Protein AF-A0A7Z9WIK9-F1 (afdb_monomer_lite)

Structure (mmCIF, N/CA/C/O backbone):
data_AF-A0A7Z9WIK9-F1
#
_entry.id   AF-A0A7Z9WIK9-F1
#
loop_
_atom_site.group_PDB
_atom_site.id
_atom_site.type_symbol
_atom_site.label_atom_id
_atom_site.label_alt_id
_atom_site.label_comp_id
_atom_site.label_asym_id
_atom_site.label_entity_id
_atom_site.label_seq_id
_atom_site.pdbx_PDB_ins_code
_atom_site.Cartn_x
_atom_site.Cartn_y
_atom_site.Cartn_z
_atom_site.occupancy
_atom_site.B_iso_or_equiv
_atom_site.auth_seq_id
_atom_site.auth_comp_id
_atom_site.auth_asym_id
_atom_site.auth_atom_id
_atom_site.pdbx_PDB_model_num
ATOM 1 N N . MET A 1 1 ? 28.905 17.739 42.930 1.00 47.41 1 MET A N 1
ATOM 2 C CA . M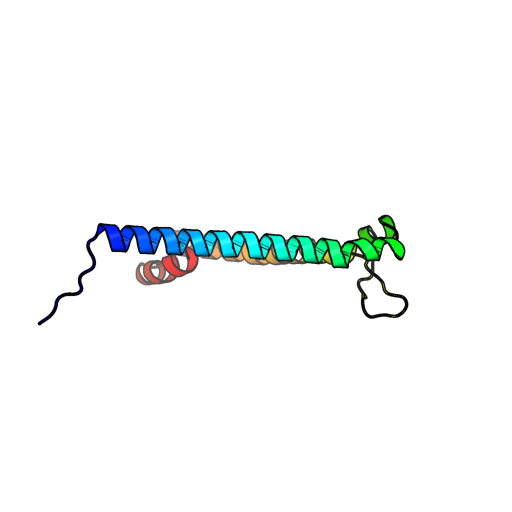ET A 1 1 ? 27.789 17.059 42.234 1.00 47.41 1 MET A CA 1
ATOM 3 C C . MET A 1 1 ? 27.452 17.880 40.987 1.00 47.41 1 MET A C 1
ATOM 5 O O . MET A 1 1 ? 26.761 18.886 41.096 1.00 47.41 1 MET A O 1
ATOM 9 N N . ALA A 1 2 ? 28.070 17.573 39.842 1.00 48.81 2 ALA A N 1
ATOM 10 C CA . ALA A 1 2 ? 27.960 18.391 38.630 1.00 48.81 2 ALA A CA 1
ATOM 11 C C . ALA A 1 2 ? 26.594 18.167 37.954 1.00 48.81 2 ALA A C 1
ATOM 13 O O . ALA A 1 2 ? 26.282 17.053 37.542 1.00 48.81 2 ALA A O 1
ATOM 14 N N . LYS A 1 3 ? 25.766 19.217 37.879 1.00 61.09 3 LYS A N 1
ATOM 15 C CA . LYS A 1 3 ? 24.516 19.229 37.101 1.00 61.09 3 LYS A CA 1
ATOM 16 C C . LYS A 1 3 ? 24.864 19.354 35.609 1.00 61.09 3 LYS A C 1
ATOM 18 O O . LYS A 1 3 ? 25.762 20.131 35.286 1.00 61.09 3 LYS A O 1
ATOM 23 N N . PRO A 1 4 ? 24.185 18.642 34.696 1.00 59.38 4 PRO A N 1
ATOM 24 C CA . PRO A 1 4 ? 24.507 18.719 33.276 1.00 59.38 4 PRO A CA 1
ATOM 25 C C . PRO A 1 4 ? 24.184 20.116 32.718 1.00 59.38 4 PRO A C 1
ATOM 27 O O . PRO A 1 4 ? 23.122 20.680 32.976 1.00 59.38 4 PRO A O 1
ATOM 30 N N . LEU A 1 5 ? 25.131 20.663 31.953 1.00 63.22 5 LEU A N 1
ATOM 31 C CA . LEU A 1 5 ? 25.230 22.053 31.481 1.00 63.22 5 LEU A CA 1
ATOM 32 C C . LEU A 1 5 ? 24.330 22.389 30.268 1.00 63.22 5 LEU A C 1
ATOM 34 O O . LEU A 1 5 ? 24.657 23.275 29.483 1.00 63.22 5 LEU A O 1
ATOM 38 N N . MET A 1 6 ? 23.202 21.700 30.072 1.00 63.09 6 MET A N 1
ATOM 39 C CA . MET A 1 6 ? 22.311 21.970 28.932 1.00 63.09 6 MET A CA 1
ATOM 40 C C . MET A 1 6 ? 21.202 22.955 29.306 1.00 63.09 6 MET A C 1
ATOM 42 O O . MET A 1 6 ? 20.249 22.624 30.010 1.00 63.09 6 MET A O 1
ATOM 46 N N . THR A 1 7 ? 21.306 24.180 28.793 1.00 78.75 7 THR A N 1
ATOM 47 C CA . THR A 1 7 ? 20.245 25.193 28.862 1.00 78.75 7 THR A CA 1
ATOM 48 C C . THR A 1 7 ? 19.024 24.722 28.056 1.00 78.75 7 THR A C 1
ATOM 50 O O . THR A 1 7 ? 19.188 24.066 27.026 1.00 78.75 7 THR A O 1
ATOM 53 N N . ARG A 1 8 ? 17.792 25.065 28.477 1.00 77.06 8 ARG A N 1
ATOM 54 C CA . ARG A 1 8 ? 16.536 24.666 27.786 1.00 77.06 8 ARG A CA 1
ATOM 55 C C . ARG A 1 8 ? 16.587 24.895 26.266 1.00 77.06 8 ARG A C 1
ATOM 57 O O . ARG A 1 8 ? 16.212 24.012 25.504 1.00 77.06 8 ARG A O 1
ATOM 64 N N . ARG A 1 9 ? 17.189 26.012 25.848 1.00 81.06 9 ARG A N 1
ATOM 65 C CA . ARG A 1 9 ? 17.407 26.391 24.446 1.00 81.06 9 ARG A CA 1
ATOM 66 C C . ARG A 1 9 ? 18.251 25.383 23.652 1.00 81.06 9 ARG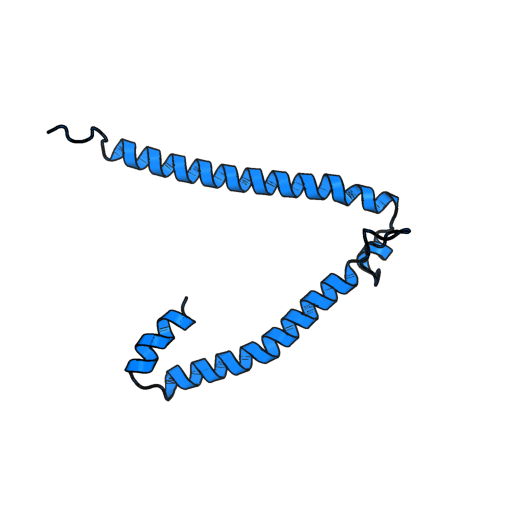 A C 1
ATOM 68 O O . ARG A 1 9 ? 17.916 25.076 22.517 1.00 81.06 9 ARG A O 1
ATOM 75 N N . THR A 1 10 ? 19.314 24.828 24.237 1.00 81.25 10 THR A N 1
ATOM 76 C CA . THR A 1 10 ? 20.165 23.819 23.575 1.00 81.25 10 THR A CA 1
ATOM 77 C C . THR A 1 10 ? 19.421 22.498 23.397 1.00 81.25 10 THR A C 1
ATOM 79 O O . THR A 1 10 ? 19.573 21.839 22.374 1.00 81.25 10 THR A O 1
ATOM 82 N N . ARG A 1 11 ? 18.570 22.125 24.364 1.00 82.88 11 ARG A N 1
ATOM 83 C CA . ARG A 1 11 ? 17.718 20.931 24.262 1.00 82.88 11 ARG A CA 1
ATOM 84 C C . ARG A 1 11 ? 16.647 21.091 23.180 1.00 82.88 11 ARG A C 1
ATOM 86 O O . ARG A 1 11 ? 16.414 20.153 22.429 1.00 82.88 11 ARG A O 1
ATOM 93 N N . GLU A 1 12 ? 16.027 22.264 23.084 1.00 86.75 12 GLU A N 1
ATOM 94 C CA . GLU A 1 12 ? 15.048 22.582 22.034 1.00 86.75 12 GLU A CA 1
ATOM 95 C C . GLU A 1 12 ? 15.672 22.543 20.636 1.00 86.75 12 GLU A C 1
ATOM 97 O O . GLU A 1 12 ? 15.103 21.932 19.736 1.00 86.75 12 GLU A O 1
ATOM 102 N N . LEU A 1 13 ? 16.865 23.124 20.467 1.00 86.62 13 LEU A N 1
ATOM 103 C CA . LEU A 1 13 ? 17.608 23.072 19.205 1.00 86.62 13 LEU A CA 1
ATOM 104 C C . LEU A 1 13 ? 17.975 21.635 18.819 1.00 86.62 13 LEU A C 1
ATOM 106 O O . LEU A 1 13 ? 17.732 21.235 17.688 1.00 86.62 13 LEU A O 1
ATOM 110 N N . LEU A 1 14 ? 18.470 20.833 19.768 1.00 92.25 14 LEU A N 1
ATOM 111 C CA . LEU A 1 14 ? 18.847 19.441 19.511 1.00 92.25 14 LEU A CA 1
ATOM 112 C C . LEU A 1 14 ? 17.644 18.586 19.096 1.00 92.25 14 LEU A C 1
ATOM 114 O O . LEU A 1 14 ? 17.742 17.813 18.149 1.00 92.25 14 LEU A O 1
ATOM 118 N N . ILE A 1 15 ? 16.501 18.742 19.772 1.00 92.06 15 ILE A N 1
ATOM 119 C CA . ILE A 1 15 ? 15.265 18.035 19.413 1.00 92.06 15 ILE A CA 1
ATOM 120 C C . ILE A 1 15 ? 14.784 18.475 18.028 1.00 92.06 15 ILE A C 1
ATOM 122 O O . ILE A 1 15 ? 14.460 17.629 17.196 1.00 92.06 15 ILE A O 1
ATOM 126 N N . ARG A 1 16 ? 14.759 19.787 17.764 1.00 92.31 16 ARG A N 1
ATOM 127 C CA . ARG A 1 16 ? 14.343 20.333 16.469 1.00 92.31 16 ARG A CA 1
ATOM 128 C C . ARG A 1 16 ? 15.204 19.791 15.332 1.00 92.31 16 ARG A C 1
ATOM 130 O O . ARG A 1 16 ? 14.663 19.314 14.339 1.00 92.31 16 ARG A O 1
ATOM 137 N N . ASP A 1 17 ? 16.519 19.846 15.490 1.00 93.12 17 ASP A N 1
ATOM 138 C CA . ASP A 1 17 ? 17.456 19.432 14.451 1.00 93.12 17 ASP A CA 1
ATOM 139 C C . ASP A 1 17 ? 17.424 17.904 14.270 1.00 93.12 17 ASP A C 1
ATOM 141 O O . ASP A 1 17 ? 17.481 17.424 13.142 1.00 93.12 17 ASP A O 1
ATOM 145 N N . PHE A 1 18 ? 17.213 17.132 15.345 1.00 95.94 18 PHE A N 1
ATOM 146 C CA . PHE A 1 18 ? 16.983 15.686 15.262 1.00 95.94 18 PHE A CA 1
ATOM 147 C C . PHE A 1 18 ? 15.753 15.345 14.410 1.00 95.94 18 PHE A C 1
ATOM 149 O O . PHE A 1 18 ? 15.866 14.566 13.464 1.00 95.94 18 PHE A O 1
ATOM 156 N N . PHE A 1 19 ? 14.591 15.948 14.692 1.00 96.12 19 PHE A N 1
ATOM 157 C CA . PHE A 1 19 ? 13.378 15.715 13.897 1.00 96.12 19 PHE A CA 1
ATOM 158 C C . PHE A 1 19 ? 13.535 16.178 12.445 1.00 96.12 19 PHE A C 1
ATOM 160 O O . PHE A 1 19 ? 13.052 15.503 11.536 1.00 96.12 19 PHE A O 1
ATOM 167 N N . LEU A 1 20 ? 14.241 17.288 12.212 1.00 96.25 20 LEU A N 1
ATOM 168 C CA . LEU A 1 20 ? 14.535 17.787 10.869 1.00 96.25 20 LEU A CA 1
ATOM 169 C C . LEU A 1 20 ? 15.404 16.790 10.093 1.00 96.25 20 LEU A C 1
ATOM 171 O O . LEU A 1 20 ? 15.070 16.448 8.961 1.00 96.25 20 LEU A O 1
ATOM 175 N N . ILE A 1 21 ? 16.475 16.277 10.704 1.00 97.69 21 ILE A N 1
ATOM 176 C CA . ILE A 1 21 ? 17.351 15.270 10.091 1.00 97.69 21 ILE A CA 1
ATOM 177 C C . ILE A 1 21 ? 16.571 13.985 9.803 1.00 97.69 21 ILE A C 1
ATOM 179 O O . ILE A 1 21 ? 16.676 13.457 8.701 1.00 97.69 21 ILE A O 1
ATOM 183 N N . MET A 1 22 ? 15.748 13.505 10.741 1.00 97.44 22 MET A N 1
ATOM 184 C CA . MET A 1 22 ? 14.904 12.324 10.519 1.00 97.44 22 MET A CA 1
ATOM 185 C C . MET A 1 22 ? 13.929 12.527 9.349 1.00 97.44 22 MET A C 1
ATOM 187 O O . MET A 1 22 ? 13.793 11.650 8.497 1.00 97.44 22 MET A O 1
ATOM 191 N N . GLY A 1 23 ? 13.293 13.700 9.265 1.00 97.06 23 GLY A N 1
ATOM 192 C CA . GLY A 1 23 ? 12.423 14.061 8.146 1.00 97.06 23 GLY A CA 1
ATOM 193 C C . GLY A 1 23 ? 13.170 14.120 6.811 1.00 97.06 23 GLY A C 1
ATOM 194 O O . GLY A 1 23 ? 12.711 13.542 5.827 1.00 97.06 23 GLY A O 1
ATOM 195 N N . LEU A 1 24 ? 14.350 14.749 6.778 1.00 97.94 24 LEU A N 1
ATOM 196 C CA . LEU A 1 24 ? 15.201 14.799 5.585 1.00 97.94 24 LEU A CA 1
ATOM 197 C C . LEU A 1 24 ? 15.642 13.404 5.141 1.00 97.94 24 LEU A C 1
ATOM 199 O O . LEU A 1 24 ? 15.544 13.096 3.958 1.00 97.94 24 LEU A O 1
ATOM 203 N N . ILE A 1 25 ? 16.081 12.548 6.068 1.00 98.19 25 ILE A N 1
ATOM 204 C CA . ILE A 1 25 ? 16.460 11.161 5.767 1.00 98.19 25 ILE A CA 1
ATOM 205 C C . ILE A 1 25 ? 15.276 10.408 5.157 1.00 98.19 25 ILE A C 1
ATOM 207 O O . ILE A 1 25 ? 15.456 9.716 4.157 1.00 98.19 25 ILE A O 1
ATOM 211 N N . SER A 1 26 ? 14.071 10.563 5.713 1.00 98.00 26 SER A N 1
ATOM 212 C CA . SER A 1 26 ? 12.856 9.933 5.182 1.00 98.00 26 SER A CA 1
ATOM 213 C C . SER A 1 26 ? 12.571 10.369 3.740 1.00 98.00 26 SER A C 1
ATOM 215 O O . SER A 1 26 ? 12.419 9.526 2.855 1.00 98.00 26 SER A O 1
ATOM 217 N N . ILE A 1 27 ? 12.601 11.679 3.471 1.00 97.94 27 ILE A N 1
ATOM 218 C CA . ILE A 1 27 ? 12.369 12.237 2.129 1.00 97.94 27 ILE A CA 1
ATOM 219 C C . ILE A 1 27 ? 13.451 11.781 1.143 1.00 97.94 27 ILE A C 1
ATOM 221 O O . ILE A 1 27 ? 13.130 11.379 0.026 1.00 97.94 27 ILE A O 1
ATOM 225 N N . ILE A 1 28 ? 14.724 11.806 1.548 1.00 98.44 28 ILE A N 1
ATOM 226 C CA . ILE A 1 28 ? 15.843 11.342 0.715 1.00 98.44 28 ILE A CA 1
ATOM 227 C C . ILE A 1 28 ? 15.683 9.855 0.399 1.00 98.44 28 ILE A C 1
ATOM 229 O O . ILE A 1 28 ? 15.821 9.461 -0.755 1.00 98.44 28 ILE A O 1
ATOM 233 N N . THR A 1 29 ? 15.347 9.033 1.395 1.00 97.94 29 THR A N 1
ATOM 234 C CA . THR A 1 29 ? 15.141 7.589 1.214 1.00 97.94 29 THR A CA 1
ATOM 235 C C . THR A 1 29 ? 13.996 7.316 0.245 1.00 97.94 29 THR A C 1
ATOM 237 O O . THR A 1 29 ? 14.160 6.529 -0.685 1.00 97.94 29 THR A O 1
ATOM 240 N N . LEU A 1 30 ? 12.864 8.011 0.398 1.00 97.94 30 LEU A N 1
ATOM 241 C CA . LEU A 1 30 ? 11.751 7.923 -0.546 1.00 97.94 30 LEU A CA 1
ATOM 242 C C . LEU A 1 30 ? 12.189 8.320 -1.962 1.00 97.94 30 LEU A C 1
ATOM 244 O O . LEU A 1 30 ? 11.898 7.603 -2.916 1.00 97.94 30 LEU A O 1
ATOM 248 N N . GLY A 1 31 ? 12.933 9.421 -2.097 1.00 98.19 31 GLY A N 1
ATOM 249 C CA . GLY A 1 31 ? 13.478 9.868 -3.378 1.00 98.19 31 GLY A CA 1
ATOM 250 C C . GLY A 1 31 ? 14.382 8.821 -4.033 1.00 98.19 31 GLY A C 1
ATOM 251 O O . GLY A 1 31 ? 14.237 8.547 -5.222 1.00 98.19 31 GLY A O 1
ATOM 252 N N . LEU A 1 32 ? 15.263 8.181 -3.260 1.00 97.94 32 LEU A N 1
ATOM 253 C CA . LEU A 1 32 ? 16.130 7.105 -3.746 1.00 97.94 32 LEU A CA 1
ATOM 254 C C . LEU A 1 32 ? 15.331 5.883 -4.210 1.00 97.94 32 LEU A C 1
ATOM 256 O O . LEU A 1 32 ? 15.641 5.336 -5.266 1.00 97.94 32 LEU A O 1
ATOM 260 N N . ILE A 1 33 ? 14.291 5.484 -3.472 1.00 97.50 33 ILE A N 1
ATOM 261 C CA . ILE A 1 33 ? 13.407 4.378 -3.870 1.00 97.50 33 ILE A CA 1
ATOM 262 C C . ILE A 1 33 ? 12.699 4.711 -5.188 1.00 97.50 33 ILE A C 1
ATOM 264 O O . ILE A 1 33 ? 12.689 3.886 -6.097 1.00 97.50 33 ILE A O 1
ATOM 268 N N . VAL A 1 34 ? 12.156 5.923 -5.327 1.00 97.31 34 VAL A N 1
ATOM 269 C CA . VAL A 1 34 ? 11.490 6.362 -6.564 1.00 97.31 34 VAL A CA 1
ATOM 270 C C . VAL A 1 34 ? 12.461 6.337 -7.747 1.00 97.31 34 VAL A C 1
ATOM 272 O O . VAL A 1 34 ? 12.139 5.775 -8.792 1.00 97.31 34 VAL A O 1
ATOM 275 N N . LEU A 1 35 ? 13.667 6.888 -7.584 1.00 97.44 35 LEU A N 1
ATOM 276 C CA . LEU A 1 35 ? 14.694 6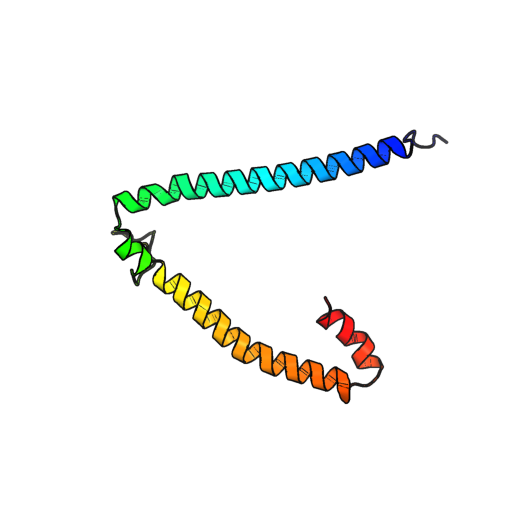.873 -8.631 1.00 97.44 35 LEU A CA 1
ATOM 277 C C . LEU A 1 35 ? 15.103 5.447 -9.018 1.00 97.44 35 LEU A C 1
ATOM 279 O O . LEU A 1 35 ? 15.252 5.155 -10.204 1.00 97.44 35 LEU A O 1
ATOM 283 N N . PHE A 1 36 ? 15.258 4.559 -8.036 1.00 96.81 36 PHE A N 1
ATOM 284 C CA . PHE A 1 36 ? 15.579 3.153 -8.265 1.00 96.81 36 PHE A CA 1
ATOM 285 C C . PHE A 1 36 ? 14.474 2.438 -9.056 1.00 96.81 36 PHE A C 1
ATOM 287 O O . PHE A 1 36 ? 14.772 1.755 -10.032 1.00 96.81 36 PHE A O 1
ATOM 294 N N . LEU A 1 37 ? 13.202 2.659 -8.702 1.00 95.25 37 LEU A N 1
ATOM 295 C CA . LEU A 1 37 ? 12.057 2.086 -9.416 1.00 95.25 37 LEU A CA 1
ATOM 296 C C . LEU A 1 37 ? 12.005 2.521 -10.883 1.00 95.25 37 LEU A C 1
ATOM 298 O O . LEU A 1 37 ? 11.769 1.685 -11.748 1.00 95.25 37 LEU A O 1
ATOM 302 N N . PHE A 1 38 ? 12.246 3.800 -11.186 1.00 94.81 38 PHE A N 1
ATOM 303 C CA . PHE A 1 38 ? 12.290 4.255 -12.579 1.00 94.81 38 PHE A CA 1
ATOM 304 C C . PHE A 1 38 ? 13.491 3.685 -13.335 1.00 94.81 38 PHE A C 1
ATOM 306 O O . PHE A 1 38 ? 13.345 3.285 -14.488 1.00 94.81 38 PHE A O 1
ATOM 313 N N . LYS A 1 39 ? 14.662 3.621 -12.692 1.00 95.56 39 LYS A N 1
ATOM 314 C CA . LYS A 1 39 ? 15.885 3.098 -13.307 1.00 95.56 39 LYS A CA 1
ATOM 315 C C . LYS A 1 39 ? 15.751 1.625 -13.706 1.00 95.56 39 LYS A C 1
ATOM 317 O O . LYS A 1 39 ? 16.161 1.275 -14.805 1.00 95.56 39 LYS A O 1
ATOM 322 N N . GLU A 1 40 ? 15.188 0.793 -12.834 1.00 90.62 40 GLU A N 1
ATOM 323 C CA . GLU A 1 40 ? 15.024 -0.647 -13.088 1.00 90.62 40 GLU A CA 1
ATOM 324 C C . GLU A 1 40 ? 13.720 -0.975 -13.837 1.00 90.62 40 GLU A C 1
ATOM 326 O O . GLU A 1 40 ? 13.646 -1.961 -14.562 1.00 90.62 40 GLU A O 1
ATOM 331 N N . GLY A 1 41 ? 12.678 -0.151 -13.686 1.00 89.75 41 GLY A N 1
ATOM 332 C CA . GLY A 1 41 ? 11.358 -0.407 -14.264 1.00 89.75 41 GLY A CA 1
ATOM 333 C C . GLY A 1 41 ? 11.195 0.049 -15.715 1.00 89.75 41 GLY A C 1
ATOM 334 O O . GLY A 1 41 ? 10.518 -0.626 -16.485 1.00 89.75 41 GLY A O 1
ATOM 335 N N . LEU A 1 42 ? 11.801 1.174 -16.120 1.00 91.00 42 LEU A N 1
ATOM 336 C CA . LEU A 1 42 ? 11.661 1.690 -17.491 1.00 91.00 42 LEU A CA 1
ATOM 337 C C . LEU A 1 42 ? 12.231 0.761 -18.586 1.00 91.00 42 LEU A C 1
ATOM 339 O O . LEU A 1 42 ? 11.566 0.635 -19.616 1.00 91.00 42 LEU A O 1
ATOM 343 N N . PRO A 1 43 ? 13.380 0.077 -18.399 1.00 90.12 43 PRO A N 1
ATOM 344 C CA . PRO A 1 43 ? 13.928 -0.841 -19.406 1.00 90.12 43 PRO A CA 1
ATOM 345 C C . PRO A 1 43 ? 13.005 -2.014 -19.774 1.00 90.12 43 PRO A C 1
ATOM 347 O O . PRO A 1 43 ? 13.141 -2.590 -20.847 1.00 90.12 43 PRO A O 1
ATOM 350 N N . ILE A 1 44 ? 12.028 -2.360 -18.928 1.00 88.31 44 ILE A N 1
ATOM 351 C CA . ILE A 1 44 ? 11.055 -3.432 -19.207 1.00 88.31 44 ILE A CA 1
ATOM 352 C C . ILE A 1 44 ? 10.214 -3.105 -20.454 1.00 88.31 44 ILE A C 1
ATOM 354 O O . ILE A 1 44 ? 9.820 -4.002 -21.197 1.00 88.31 44 ILE A O 1
ATOM 358 N N . PHE A 1 45 ? 9.978 -1.821 -20.734 1.00 88.25 45 PHE A N 1
ATOM 359 C CA . PHE A 1 45 ? 9.212 -1.396 -21.909 1.00 88.25 45 PHE A CA 1
ATOM 360 C C . PHE A 1 45 ? 9.981 -1.529 -23.232 1.00 88.25 45 PHE A C 1
ATOM 362 O O . PHE A 1 45 ? 9.400 -1.316 -24.295 1.00 88.25 45 PHE A O 1
ATOM 369 N N . GLU A 1 46 ? 11.267 -1.894 -23.193 1.00 87.19 46 GLU A N 1
ATOM 370 C CA . GLU A 1 46 ? 12.022 -2.277 -24.393 1.00 87.19 46 GLU A CA 1
ATOM 371 C C . GLU A 1 46 ? 11.649 -3.687 -24.873 1.00 87.19 46 GLU A C 1
ATOM 373 O O . GLU A 1 46 ? 11.764 -3.981 -26.063 1.00 87.19 46 GLU A O 1
ATOM 378 N N . THR A 1 47 ? 11.186 -4.555 -23.966 1.00 83.19 47 THR A N 1
ATOM 379 C CA . THR A 1 47 ? 10.851 -5.957 -24.259 1.00 83.19 47 THR A CA 1
ATOM 380 C C . THR A 1 47 ? 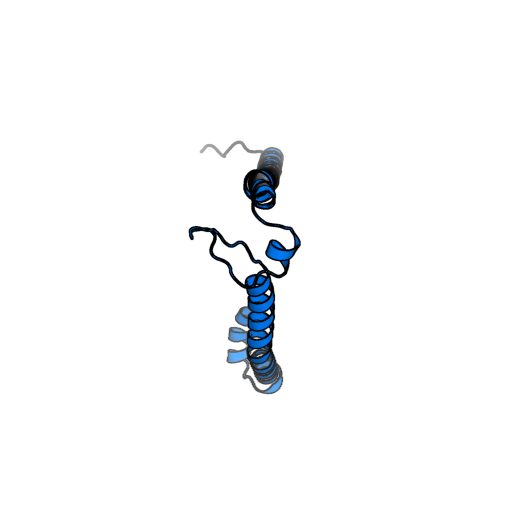9.351 -6.234 -24.264 1.00 83.19 47 THR A C 1
ATOM 382 O O . THR A 1 47 ? 8.912 -7.140 -24.969 1.00 83.19 47 THR A O 1
ATOM 385 N N . VAL A 1 48 ? 8.558 -5.455 -23.523 1.00 87.25 48 VAL A N 1
ATOM 386 C CA . VAL A 1 48 ? 7.104 -5.635 -23.387 1.00 87.25 48 VAL A CA 1
ATOM 387 C C . VAL A 1 48 ? 6.368 -4.352 -23.756 1.00 87.25 48 VAL A C 1
ATOM 389 O O . VAL A 1 48 ? 6.733 -3.256 -23.331 1.00 87.25 48 VAL A O 1
ATOM 392 N N . THR A 1 49 ? 5.283 -4.467 -24.525 1.00 90.56 49 THR A N 1
ATOM 393 C CA . THR A 1 49 ? 4.477 -3.292 -24.887 1.00 90.56 49 THR A CA 1
ATOM 394 C C . THR A 1 49 ? 3.664 -2.768 -23.698 1.00 90.56 49 THR A C 1
ATOM 396 O O . THR A 1 49 ? 3.281 -3.514 -22.798 1.00 90.56 49 THR A O 1
ATOM 399 N N . LEU A 1 50 ? 3.310 -1.475 -23.707 1.00 90.19 50 LEU A N 1
ATOM 400 C CA . LEU A 1 50 ? 2.476 -0.878 -22.650 1.00 90.19 50 LEU A CA 1
ATOM 401 C C . LEU A 1 50 ? 1.134 -1.621 -22.473 1.00 90.19 50 LEU A C 1
ATOM 403 O O . LEU A 1 50 ? 0.633 -1.754 -21.360 1.00 90.19 50 LEU A O 1
ATOM 407 N N . TRP A 1 51 ? 0.555 -2.123 -23.567 1.00 90.38 51 TRP A N 1
ATOM 408 C CA . TRP A 1 51 ? -0.698 -2.878 -23.531 1.00 90.38 51 TRP A CA 1
ATOM 409 C C . TRP A 1 51 ? -0.539 -4.255 -22.892 1.00 90.38 51 TRP A C 1
ATOM 411 O O . TRP A 1 51 ? -1.381 -4.635 -22.084 1.00 90.38 51 TRP A O 1
ATOM 421 N N . GLU A 1 52 ? 0.533 -4.983 -23.203 1.00 90.25 52 GLU A N 1
ATOM 422 C CA . GLU A 1 52 ? 0.842 -6.265 -22.556 1.00 90.25 52 GLU A CA 1
ATOM 423 C C . GLU A 1 52 ? 1.198 -6.082 -21.081 1.00 90.25 52 GLU A C 1
ATOM 425 O O . GLU A 1 52 ? 0.798 -6.892 -20.252 1.00 90.25 52 GLU A O 1
ATOM 430 N N . PHE A 1 53 ? 1.863 -4.984 -20.722 1.00 91.69 53 PHE A N 1
ATOM 431 C CA . PHE A 1 53 ? 2.099 -4.635 -19.326 1.00 91.69 53 PHE A CA 1
ATOM 432 C C . PHE A 1 53 ? 0.778 -4.390 -18.576 1.00 91.69 53 PHE A C 1
ATOM 434 O O . PHE A 1 53 ? 0.550 -4.975 -17.520 1.00 91.69 53 PHE A O 1
ATOM 441 N N . LEU A 1 54 ? -0.132 -3.577 -19.129 1.00 92.94 54 LEU A N 1
ATOM 442 C CA . LEU A 1 54 ? -1.386 -3.197 -18.459 1.00 92.94 54 LEU A CA 1
ATOM 443 C C . LEU A 1 54 ? -2.469 -4.286 -18.470 1.00 92.94 54 LEU A C 1
ATOM 445 O O . LEU A 1 54 ? -3.181 -4.435 -17.479 1.00 92.94 54 LEU A O 1
ATOM 449 N N . LEU A 1 55 ? -2.631 -5.007 -19.583 1.00 93.38 55 LEU A N 1
ATOM 450 C CA . LEU A 1 55 ? -3.701 -5.995 -19.800 1.00 93.38 55 LEU A CA 1
ATOM 451 C C . LEU A 1 55 ? -3.201 -7.447 -19.792 1.00 93.38 55 LEU A C 1
ATOM 453 O O . LEU A 1 55 ? -4.011 -8.373 -19.899 1.00 93.38 55 LEU A O 1
ATOM 457 N N . GLY A 1 56 ? -1.891 -7.663 -19.668 1.00 91.81 56 GLY A N 1
ATOM 458 C CA . GLY A 1 56 ? -1.300 -8.990 -19.546 1.00 91.81 56 GLY A CA 1
ATOM 459 C C . GLY A 1 56 ? -1.838 -9.720 -18.323 1.00 91.81 56 GLY A C 1
ATOM 460 O O . GLY A 1 56 ? -1.963 -9.152 -17.240 1.00 91.81 56 GLY A O 1
ATOM 461 N N . ARG A 1 57 ? -2.178 -10.997 -18.502 1.00 92.38 57 ARG A N 1
ATOM 462 C CA . ARG A 1 57 ? -2.835 -11.814 -17.468 1.00 92.38 57 ARG A CA 1
ATOM 463 C C . ARG A 1 57 ? -1.860 -12.543 -16.550 1.00 92.38 57 ARG A C 1
ATOM 465 O O . ARG A 1 57 ? -2.295 -13.153 -15.578 1.00 92.38 57 ARG A O 1
ATOM 472 N N . GLU A 1 58 ? -0.572 -12.476 -16.857 1.00 91.81 58 GLU A N 1
ATOM 473 C CA . GLU A 1 58 ? 0.472 -13.255 -16.209 1.00 91.81 58 GLU A CA 1
ATOM 474 C C . GLU A 1 58 ? 1.554 -12.350 -15.625 1.00 91.81 58 GLU A C 1
ATOM 476 O O . GLU A 1 58 ? 2.033 -11.426 -16.283 1.00 91.81 58 GLU A O 1
ATOM 481 N N . TRP A 1 59 ? 1.952 -12.654 -14.391 1.00 91.12 59 TRP A N 1
ATOM 482 C CA . TRP A 1 59 ? 3.041 -11.991 -13.685 1.00 91.12 59 TRP A CA 1
ATOM 483 C C . TRP A 1 59 ? 4.124 -13.024 -13.360 1.00 91.12 59 TRP A C 1
ATOM 485 O O . TRP A 1 59 ? 4.098 -13.661 -12.306 1.00 91.12 59 TRP A O 1
ATOM 495 N N . TYR A 1 60 ? 5.074 -13.191 -14.282 1.00 91.75 60 TYR A N 1
ATOM 496 C CA . TYR A 1 60 ? 6.220 -14.096 -14.158 1.00 91.75 60 TYR A CA 1
ATOM 497 C C . TYR A 1 60 ? 7.531 -13.423 -14.614 1.00 91.75 60 TYR A C 1
ATOM 499 O O . TYR A 1 60 ? 8.079 -13.774 -15.661 1.00 91.75 60 TYR A O 1
ATOM 507 N N . PRO A 1 61 ? 8.082 -12.480 -13.822 1.00 87.31 61 PRO A N 1
ATOM 508 C CA . PRO A 1 61 ? 9.333 -11.784 -14.149 1.00 87.31 61 PRO A CA 1
ATOM 509 C C . PRO A 1 61 ? 10.571 -12.684 -14.265 1.00 87.31 61 PRO A C 1
ATOM 511 O O . PRO A 1 61 ? 11.552 -12.299 -14.889 1.00 87.31 61 PRO A O 1
ATOM 514 N N . THR A 1 62 ? 10.556 -13.855 -13.619 1.00 89.69 62 THR A N 1
ATOM 515 C CA . THR A 1 62 ? 11.704 -14.778 -13.538 1.00 89.69 62 THR A CA 1
ATOM 516 C C . THR A 1 62 ? 11.650 -15.925 -14.549 1.00 89.69 62 THR A C 1
ATOM 518 O O . THR A 1 62 ? 12.519 -16.792 -14.514 1.00 89.69 62 THR A O 1
ATOM 521 N N . TYR A 1 63 ? 10.612 -15.987 -15.387 1.00 89.31 63 TYR A N 1
ATOM 522 C CA . TYR A 1 63 ? 10.475 -16.998 -16.439 1.00 89.31 63 TYR A CA 1
ATOM 523 C C . TYR A 1 63 ? 11.212 -16.566 -17.713 1.00 89.31 63 TYR A C 1
ATOM 525 O O . TYR A 1 63 ? 11.541 -15.394 -17.874 1.00 89.31 63 TYR A O 1
ATOM 533 N N . ASP A 1 64 ? 11.455 -17.517 -18.615 1.00 83.56 64 ASP A N 1
ATOM 534 C CA . ASP A 1 64 ? 11.995 -17.258 -19.950 1.00 83.56 64 ASP A CA 1
ATOM 535 C C . ASP A 1 64 ? 11.030 -17.835 -21.007 1.00 83.56 64 ASP A C 1
ATOM 537 O O . ASP A 1 64 ? 10.873 -19.060 -21.068 1.00 83.56 64 ASP A O 1
ATOM 541 N N . PRO A 1 65 ? 10.325 -17.000 -21.797 1.00 82.88 65 PRO A N 1
ATOM 542 C CA . PRO A 1 65 ? 10.362 -15.533 -21.805 1.00 82.88 65 PRO A CA 1
ATOM 543 C C . PRO A 1 65 ? 9.650 -14.898 -20.585 1.00 82.88 65 PRO A C 1
ATOM 545 O O . PRO A 1 65 ? 8.643 -15.434 -20.110 1.00 82.88 65 PRO A O 1
ATOM 548 N N . PRO A 1 66 ? 10.131 -13.747 -20.074 1.00 86.62 66 PRO A N 1
ATOM 549 C CA . PRO A 1 66 ? 9.552 -13.101 -18.897 1.00 86.62 66 PRO A CA 1
ATOM 550 C C . PRO A 1 66 ? 8.216 -12.414 -19.212 1.00 86.62 66 PRO A C 1
ATOM 552 O O . PRO A 1 66 ? 8.027 -11.859 -20.293 1.00 86.62 66 PRO A O 1
ATOM 555 N N . SER A 1 67 ? 7.295 -12.414 -18.243 1.00 89.50 67 SER A N 1
ATOM 556 C CA . SER A 1 67 ? 5.959 -11.805 -18.367 1.00 89.50 67 SER A CA 1
ATOM 557 C C . SER A 1 67 ? 5.681 -10.803 -17.244 1.00 89.50 67 SER A C 1
ATOM 559 O O . SER A 1 67 ? 5.795 -11.138 -16.065 1.00 89.50 67 SER A O 1
ATOM 561 N N . PHE A 1 68 ? 5.278 -9.581 -17.602 1.00 91.12 68 PHE A N 1
ATOM 562 C CA . PHE A 1 68 ? 5.132 -8.444 -16.676 1.00 91.12 68 PHE A CA 1
ATOM 563 C C . PHE A 1 68 ? 3.707 -7.857 -16.634 1.00 91.12 68 PHE A C 1
ATOM 565 O O . PHE A 1 68 ? 3.529 -6.651 -16.476 1.00 91.12 68 PHE A O 1
ATOM 572 N N . GLY A 1 69 ? 2.673 -8.686 -16.779 1.00 93.12 69 GLY A N 1
ATOM 573 C CA . GLY A 1 69 ? 1.280 -8.239 -16.742 1.00 93.12 69 GLY A CA 1
ATOM 574 C C . GLY A 1 69 ? 0.829 -7.815 -15.340 1.00 93.12 69 GLY A C 1
ATOM 575 O O . GLY A 1 69 ? 0.744 -8.646 -14.435 1.00 93.12 69 GLY A O 1
ATOM 576 N N . ILE A 1 70 ? 0.492 -6.535 -15.144 1.00 94.31 70 ILE A N 1
ATOM 577 C CA . ILE A 1 70 ? 0.039 -6.002 -13.843 1.00 94.31 70 ILE A CA 1
ATOM 578 C C . ILE A 1 70 ? -1.459 -6.195 -13.585 1.00 94.31 70 ILE A C 1
ATOM 580 O O . ILE A 1 70 ? -1.916 -6.038 -12.452 1.00 94.31 70 ILE A O 1
ATOM 584 N N . PHE A 1 71 ? -2.240 -6.542 -14.610 1.00 95.38 71 PHE A N 1
ATOM 585 C CA . PHE A 1 71 ? -3.684 -6.752 -14.498 1.00 95.38 71 PHE A CA 1
ATOM 586 C C . PHE A 1 71 ? -4.096 -7.691 -13.347 1.00 95.38 71 PHE A C 1
ATOM 588 O O . PHE A 1 71 ? -4.948 -7.292 -12.547 1.00 95.38 71 PHE A O 1
ATOM 595 N N . PRO A 1 72 ? -3.505 -8.897 -13.180 1.00 94.94 72 PRO A N 1
ATOM 596 C CA . PRO A 1 72 ? -3.842 -9.777 -12.060 1.00 94.94 72 PRO A CA 1
ATOM 597 C C . PRO A 1 72 ? -3.531 -9.161 -10.690 1.00 94.94 72 PRO A C 1
ATOM 599 O O . PRO A 1 72 ? -4.250 -9.442 -9.733 1.00 94.94 72 PRO A O 1
ATOM 602 N N . LEU A 1 73 ? -2.520 -8.290 -10.578 1.00 95.38 73 LEU A N 1
ATOM 603 C CA . LEU A 1 73 ? -2.191 -7.598 -9.325 1.00 95.38 73 LEU A CA 1
ATOM 604 C C . LEU A 1 73 ? -3.256 -6.553 -8.964 1.00 95.38 73 LEU A C 1
ATOM 606 O O . LEU A 1 73 ? -3.644 -6.434 -7.798 1.00 95.38 73 LEU A O 1
ATOM 610 N N . ILE A 1 74 ? -3.765 -5.829 -9.967 1.00 96.00 74 ILE A N 1
ATOM 611 C CA . ILE A 1 74 ? -4.846 -4.850 -9.794 1.00 96.00 74 ILE A CA 1
ATOM 612 C C . ILE A 1 74 ? -6.133 -5.572 -9.392 1.00 96.00 74 ILE A C 1
ATOM 614 O O . ILE A 1 74 ? -6.728 -5.254 -8.362 1.00 96.00 74 ILE A O 1
ATOM 618 N N . VAL A 1 75 ? -6.545 -6.573 -10.177 1.00 96.62 75 VAL A N 1
ATOM 619 C CA . VAL A 1 75 ? -7.767 -7.343 -9.910 1.00 96.62 75 VAL A CA 1
ATOM 620 C C . VAL A 1 75 ? -7.669 -8.058 -8.566 1.00 96.62 75 VAL A C 1
ATOM 622 O O . VAL A 1 75 ? -8.608 -7.986 -7.778 1.00 96.62 75 VAL A O 1
ATOM 625 N N . GLY A 1 76 ? -6.529 -8.681 -8.261 1.00 96.00 76 GLY A N 1
ATOM 626 C CA . GLY A 1 76 ? -6.282 -9.329 -6.976 1.00 96.00 76 GLY A CA 1
ATOM 627 C C . GLY A 1 76 ? -6.437 -8.366 -5.800 1.00 96.00 76 GLY A C 1
ATOM 628 O O . GLY A 1 76 ? -7.156 -8.677 -4.854 1.00 96.00 76 GLY A O 1
ATOM 629 N N . SER A 1 77 ? -5.859 -7.165 -5.884 1.00 97.06 77 SER A N 1
ATOM 630 C CA . SER A 1 77 ? -6.002 -6.137 -4.842 1.00 97.06 77 SER A CA 1
ATOM 631 C C . SER A 1 77 ? -7.457 -5.705 -4.642 1.00 97.06 77 SER A C 1
ATOM 633 O O . SER A 1 77 ? -7.923 -5.609 -3.505 1.00 97.06 77 SER A O 1
ATOM 635 N N . VAL A 1 78 ? -8.198 -5.483 -5.733 1.00 97.75 78 VAL A N 1
ATOM 636 C CA . VAL A 1 78 ? -9.618 -5.098 -5.677 1.00 97.75 78 VAL A CA 1
ATOM 637 C C . VAL A 1 78 ? -10.463 -6.216 -5.072 1.00 97.75 78 VAL A C 1
ATOM 639 O O . VAL A 1 78 ? -11.237 -5.964 -4.152 1.00 97.75 78 VAL A O 1
ATOM 642 N N . VAL A 1 79 ? -10.292 -7.453 -5.541 1.00 97.88 79 VAL A N 1
ATOM 643 C CA . VAL A 1 79 ? -11.041 -8.617 -5.048 1.00 97.88 79 VAL A CA 1
ATOM 644 C C . VAL A 1 79 ? -10.751 -8.861 -3.570 1.00 97.88 79 VAL A C 1
ATOM 646 O O . VAL A 1 79 ? -11.689 -9.002 -2.793 1.00 97.88 79 VAL A O 1
ATOM 649 N N . VAL A 1 80 ? -9.480 -8.845 -3.155 1.00 97.69 80 VAL A N 1
ATOM 650 C CA . VAL A 1 80 ? -9.101 -9.021 -1.743 1.00 97.69 80 VAL A CA 1
ATOM 651 C C . VAL A 1 80 ? -9.690 -7.912 -0.880 1.00 97.69 80 VAL A C 1
ATOM 653 O O . VAL A 1 80 ? -10.248 -8.205 0.174 1.00 97.69 80 VAL A O 1
ATOM 656 N N . THR A 1 81 ? -9.625 -6.656 -1.329 1.00 97.50 81 THR A N 1
ATOM 657 C CA . THR A 1 81 ? -10.212 -5.526 -0.595 1.00 97.50 81 THR A CA 1
ATOM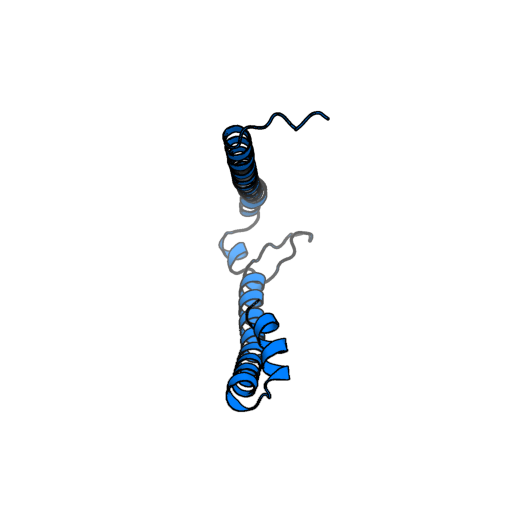 658 C C . THR A 1 81 ? -11.718 -5.701 -0.445 1.00 97.50 81 THR A C 1
ATOM 660 O O . THR A 1 81 ? -12.231 -5.617 0.665 1.00 97.50 81 THR A O 1
ATOM 663 N N . LEU A 1 82 ? -12.429 -6.015 -1.531 1.00 98.19 82 LEU A N 1
ATOM 664 C CA . LEU A 1 82 ? -13.878 -6.207 -1.506 1.00 98.19 82 LEU A CA 1
ATOM 665 C C . LEU A 1 82 ? -14.283 -7.382 -0.617 1.00 98.19 82 LEU A C 1
ATOM 667 O O . LEU A 1 82 ? -15.144 -7.220 0.242 1.00 98.19 82 LEU A O 1
ATOM 671 N N . CYS A 1 83 ? -13.655 -8.546 -0.779 1.00 97.94 83 CYS A N 1
ATOM 672 C CA . CYS A 1 83 ? -13.934 -9.717 0.048 1.00 97.94 83 CYS A CA 1
ATOM 673 C C . CYS A 1 83 ? -13.629 -9.447 1.526 1.00 97.94 83 CYS A C 1
ATOM 675 O O . CYS A 1 83 ? -14.445 -9.770 2.387 1.00 97.94 83 CYS A O 1
ATOM 677 N N . SER A 1 84 ? -12.496 -8.804 1.818 1.00 97.75 84 SER A N 1
ATOM 678 C CA . SER A 1 84 ? -12.119 -8.417 3.178 1.00 97.75 84 SER A CA 1
ATOM 679 C C . SER A 1 84 ? -13.138 -7.454 3.782 1.00 97.75 84 SER A C 1
ATOM 681 O O . SER A 1 84 ? -13.662 -7.720 4.859 1.00 97.75 84 SER A O 1
ATOM 683 N N . SER A 1 85 ? -13.511 -6.384 3.073 1.00 97.44 85 SER A N 1
ATOM 684 C CA . SER A 1 85 ? -14.514 -5.425 3.541 1.00 97.44 85 SER A CA 1
ATOM 685 C C . SER A 1 85 ? -15.891 -6.061 3.725 1.00 97.44 85 SER A C 1
ATOM 687 O O . SER A 1 85 ? -16.544 -5.790 4.728 1.00 97.44 85 SER A O 1
ATOM 689 N N . LEU A 1 86 ? -16.322 -6.942 2.820 1.00 97.81 86 LEU A N 1
ATOM 690 C CA . LEU A 1 86 ? -17.597 -7.657 2.940 1.00 97.81 86 LEU A CA 1
ATOM 691 C C . LEU A 1 86 ? -17.675 -8.517 4.205 1.00 97.81 86 LEU A C 1
ATOM 693 O O . LEU A 1 86 ? -18.765 -8.700 4.737 1.00 97.81 86 LEU A O 1
ATOM 697 N N . MET A 1 87 ? -16.547 -9.028 4.698 1.00 97.25 87 MET A N 1
ATOM 698 C CA . MET A 1 87 ? -16.491 -9.798 5.943 1.00 97.25 87 MET A CA 1
ATOM 699 C C . MET A 1 87 ? -16.268 -8.901 7.168 1.00 97.25 87 MET A C 1
ATOM 701 O O . MET A 1 87 ? -16.955 -9.041 8.181 1.00 97.25 87 MET A O 1
ATOM 705 N N . ALA A 1 88 ? -15.323 -7.966 7.078 1.00 96.38 88 ALA A N 1
ATOM 706 C CA . ALA A 1 88 ? -14.901 -7.113 8.180 1.00 96.38 88 ALA A CA 1
ATOM 707 C C . ALA A 1 88 ? -15.952 -6.060 8.549 1.00 96.38 88 ALA A C 1
ATOM 709 O O . ALA A 1 88 ? -16.139 -5.789 9.731 1.00 96.38 88 ALA A O 1
ATOM 710 N N . VAL A 1 89 ? -16.665 -5.485 7.572 1.00 96.75 89 VAL A N 1
ATOM 711 C CA . VAL A 1 89 ? -17.650 -4.422 7.828 1.00 96.75 89 VAL A CA 1
ATOM 712 C C . VAL A 1 89 ? -18.845 -4.939 8.631 1.00 96.75 89 VAL A C 1
ATOM 714 O O . VAL A 1 89 ? -19.115 -4.353 9.678 1.00 96.75 89 VAL A O 1
ATOM 717 N N . PRO A 1 90 ? -19.545 -6.028 8.247 1.00 96.75 90 PRO A N 1
ATOM 718 C CA . PRO A 1 90 ? -20.651 -6.540 9.056 1.00 96.75 90 PRO A CA 1
ATOM 719 C C . PRO A 1 90 ? -20.205 -6.924 10.466 1.00 96.75 90 PRO A C 1
ATOM 721 O O . PRO A 1 90 ? -20.873 -6.574 11.435 1.00 96.75 90 PRO A O 1
ATOM 724 N N . LEU A 1 91 ? -19.052 -7.585 10.594 1.00 95.00 91 LEU A N 1
ATOM 725 C CA . LEU A 1 91 ? -18.504 -7.964 11.894 1.00 95.00 91 LEU A CA 1
ATOM 726 C C . LEU A 1 91 ? -18.175 -6.734 12.753 1.00 95.00 91 LEU A C 1
ATOM 728 O O . LEU A 1 91 ? -18.542 -6.689 13.925 1.00 95.00 91 LEU A O 1
ATOM 732 N N . GLY A 1 92 ? -17.532 -5.723 12.166 1.00 93.31 92 GLY A N 1
ATOM 733 C CA . GLY A 1 92 ? -17.186 -4.472 12.837 1.00 93.31 92 GLY A CA 1
ATOM 734 C C . GLY A 1 92 ? -18.419 -3.683 13.276 1.00 93.31 92 GLY A C 1
ATOM 735 O O . GLY A 1 92 ? -18.471 -3.204 14.406 1.00 93.31 92 GLY A O 1
ATOM 736 N N . VAL A 1 93 ? -19.450 -3.613 12.429 1.00 94.69 93 VAL A N 1
ATOM 737 C CA . VAL A 1 93 ? -20.722 -2.951 12.757 1.00 94.69 93 VAL A CA 1
ATOM 738 C C . VAL A 1 93 ? -21.454 -3.692 13.876 1.00 94.69 93 VAL A C 1
ATOM 740 O O . VAL A 1 93 ? -21.908 -3.058 14.826 1.00 94.69 93 VAL A O 1
ATOM 743 N N . LEU A 1 94 ? -21.535 -5.025 13.824 1.00 94.62 94 LEU A N 1
ATOM 744 C CA . LEU A 1 94 ? -22.164 -5.819 14.885 1.00 94.62 94 LEU A CA 1
ATOM 745 C C . LEU A 1 94 ? -21.421 -5.682 16.220 1.00 94.62 94 LEU A C 1
ATOM 747 O O . LEU A 1 94 ? -22.059 -5.524 17.262 1.00 94.62 94 LEU A O 1
ATOM 751 N N . ALA A 1 95 ? -20.087 -5.684 16.194 1.00 91.44 95 ALA A N 1
ATOM 752 C CA . ALA A 1 95 ? -19.271 -5.440 17.380 1.00 91.44 95 ALA A CA 1
ATOM 753 C C . ALA A 1 95 ? -19.513 -4.033 17.954 1.00 91.44 95 ALA A C 1
ATOM 755 O O . ALA A 1 95 ? -19.682 -3.884 19.166 1.00 91.44 95 ALA A O 1
ATOM 756 N N . ALA A 1 96 ? -19.604 -3.012 17.095 1.00 90.56 96 ALA A N 1
ATOM 757 C CA . ALA A 1 96 ? -19.902 -1.644 17.510 1.00 90.56 96 ALA A CA 1
ATOM 758 C C . ALA A 1 96 ? -21.290 -1.529 18.165 1.00 90.56 96 ALA A C 1
ATOM 760 O O . ALA A 1 96 ? -21.410 -0.933 19.236 1.00 90.56 96 ALA A O 1
ATOM 761 N N . ILE A 1 97 ? -22.321 -2.151 17.576 1.00 93.38 97 ILE A N 1
ATOM 762 C CA . ILE A 1 97 ? -23.683 -2.171 18.134 1.00 93.38 97 ILE A CA 1
ATOM 763 C C . ILE A 1 97 ? -23.701 -2.871 19.498 1.00 93.38 97 ILE A C 1
ATOM 765 O O . ILE A 1 97 ? -24.267 -2.336 20.451 1.00 93.38 97 ILE A O 1
ATOM 769 N N . TYR A 1 98 ? -23.047 -4.031 19.627 1.00 92.31 98 TYR A N 1
ATOM 770 C CA . TYR A 1 98 ? -22.968 -4.753 20.901 1.00 92.31 98 TYR A CA 1
ATOM 771 C C . TYR A 1 98 ? -22.354 -3.889 22.011 1.00 92.31 98 TYR A C 1
ATOM 773 O O . TYR A 1 98 ? -22.880 -3.836 23.122 1.00 92.31 98 TYR A O 1
ATOM 781 N N . ILE A 1 99 ? -21.271 -3.168 21.716 1.00 91.06 99 ILE A N 1
ATOM 782 C CA . ILE A 1 99 ? -20.592 -2.317 22.702 1.00 91.06 99 ILE A CA 1
ATOM 783 C C . ILE A 1 99 ? -21.423 -1.078 23.052 1.00 91.06 99 ILE A C 1
ATOM 785 O O . ILE A 1 99 ? -21.443 -0.655 24.214 1.00 91.06 99 ILE A O 1
ATOM 789 N N . ALA A 1 100 ? -22.112 -0.492 22.071 1.00 89.00 100 ALA A N 1
ATOM 790 C CA . ALA A 1 100 ? -22.962 0.672 22.283 1.00 89.00 100 ALA A CA 1
ATOM 791 C C . ALA A 1 100 ? -24.157 0.331 23.185 1.00 89.00 100 ALA A C 1
ATOM 793 O O . ALA A 1 100 ? -24.333 0.977 24.224 1.00 89.00 100 ALA A O 1
ATOM 794 N N . GLU A 1 101 ? -24.895 -0.725 22.841 1.00 91.62 101 GLU A N 1
ATOM 795 C CA . GLU A 1 101 ? -26.220 -1.006 23.404 1.00 91.62 101 GLU A CA 1
ATOM 796 C C . GLU A 1 101 ? -26.218 -2.070 24.510 1.00 91.62 101 GLU A C 1
ATOM 798 O O . GLU A 1 101 ? -26.926 -1.922 25.502 1.00 91.62 101 GLU A O 1
ATOM 803 N N . LEU A 1 102 ? -25.428 -3.143 24.377 1.00 90.31 102 LEU A N 1
ATOM 804 C CA . LEU A 1 102 ? -25.554 -4.334 25.234 1.00 90.31 102 LEU A CA 1
ATOM 805 C C . LEU A 1 102 ? -24.427 -4.501 26.262 1.00 90.31 102 LEU A C 1
ATOM 807 O O . LEU A 1 102 ? -24.638 -5.137 27.290 1.00 90.31 102 LEU A O 1
ATOM 811 N N . ALA A 1 103 ? -23.222 -3.998 25.992 1.00 89.94 103 ALA A N 1
ATOM 812 C CA . ALA A 1 103 ? -22.058 -4.315 26.814 1.00 89.94 103 ALA A CA 1
ATOM 813 C C . ALA A 1 103 ? -22.114 -3.687 28.219 1.00 89.94 103 ALA A C 1
ATOM 815 O O . ALA A 1 103 ? -22.338 -2.486 28.380 1.00 89.94 103 ALA A O 1
ATOM 816 N N . ASP A 1 104 ? -21.794 -4.483 29.240 1.00 92.38 104 ASP A N 1
ATOM 817 C CA . ASP A 1 104 ? -21.634 -4.003 30.612 1.00 92.38 104 ASP A CA 1
ATOM 818 C C . ASP A 1 104 ? -20.391 -3.112 30.774 1.00 92.38 104 ASP A C 1
ATOM 820 O O . ASP A 1 104 ? -19.423 -3.179 30.009 1.00 92.38 104 ASP A O 1
ATOM 824 N N . ARG A 1 105 ? -20.373 -2.298 31.836 1.00 89.25 105 ARG A N 1
ATOM 825 C CA . ARG A 1 105 ? -19.341 -1.271 32.082 1.00 89.25 105 ARG A CA 1
ATOM 826 C C . ARG A 1 105 ? -17.897 -1.787 31.996 1.00 89.25 105 ARG A C 1
ATOM 828 O O . ARG A 1 105 ? -17.062 -1.127 31.387 1.00 89.25 105 ARG A O 1
ATOM 835 N N . ARG A 1 106 ? -17.616 -2.979 32.536 1.00 90.75 106 ARG A N 1
ATOM 836 C CA . ARG A 1 106 ? -16.273 -3.598 32.498 1.00 90.75 106 ARG A CA 1
ATOM 837 C C . ARG A 1 106 ? -15.829 -3.959 31.078 1.00 90.75 106 ARG A C 1
ATOM 839 O O . ARG A 1 106 ? -14.659 -3.813 30.746 1.00 90.75 106 ARG A O 1
ATOM 846 N N . VAL A 1 107 ? -16.762 -4.418 30.243 1.00 90.19 107 VAL A N 1
ATOM 847 C CA . VAL A 1 107 ? -16.490 -4.798 28.851 1.00 90.19 107 VAL A CA 1
ATOM 848 C C . VAL A 1 107 ? -16.243 -3.548 28.003 1.00 90.19 107 VAL A C 1
ATOM 850 O O . VAL A 1 107 ? -15.298 -3.530 27.218 1.00 90.19 107 VAL A O 1
ATOM 853 N N . LYS A 1 108 ? -17.013 -2.467 28.215 1.00 87.19 108 LYS A N 1
ATOM 854 C CA . LYS A 1 108 ? -16.779 -1.179 27.531 1.00 87.19 108 LYS A CA 1
ATOM 855 C C . LYS A 1 108 ? -15.413 -0.576 27.867 1.00 87.19 108 LYS A C 1
ATOM 857 O O . LYS A 1 108 ? -14.747 -0.090 26.960 1.00 87.19 108 LYS A O 1
ATOM 862 N N . GLU A 1 109 ? -14.998 -0.607 29.136 1.00 89.12 109 GLU A N 1
ATOM 863 C CA . GLU A 1 109 ? -13.701 -0.065 29.580 1.00 89.12 109 GLU A CA 1
ATOM 864 C C . GLU A 1 109 ? -12.504 -0.810 28.959 1.00 89.12 109 GLU A C 1
ATOM 866 O O . GLU A 1 109 ? -11.484 -0.183 28.682 1.00 89.12 109 GLU A O 1
ATOM 871 N N . LEU A 1 110 ? -12.636 -2.115 28.679 1.00 89.06 110 LEU A N 1
ATOM 872 C CA . LEU A 1 110 ? -11.585 -2.912 28.035 1.00 89.06 110 LEU A CA 1
ATOM 873 C C . LEU A 1 110 ? -11.587 -2.790 26.503 1.00 89.06 110 LEU A C 1
ATOM 875 O O . LEU A 1 110 ? -10.524 -2.668 25.900 1.00 89.06 110 LEU A O 1
ATOM 879 N N . LEU A 1 111 ? -12.760 -2.857 25.865 1.00 87.88 111 LEU A N 1
ATOM 880 C CA . LEU A 1 111 ? -12.857 -2.942 24.404 1.00 87.88 111 LEU A CA 1
ATOM 881 C C . LEU A 1 111 ? -12.738 -1.590 23.698 1.00 87.88 111 LEU A C 1
ATOM 883 O O . LEU A 1 111 ? -12.268 -1.560 22.565 1.00 87.88 111 LEU A O 1
ATOM 887 N N . LYS A 1 112 ? -13.120 -0.475 24.339 1.00 82.94 112 LYS A N 1
ATOM 888 C CA . LYS A 1 112 ? -12.999 0.862 23.729 1.00 82.94 112 LYS A CA 1
ATOM 889 C C . LYS A 1 112 ? -11.574 1.183 23.266 1.00 82.94 112 LYS A C 1
ATOM 891 O O . LYS A 1 112 ? -11.420 1.470 22.085 1.00 82.94 112 LYS A O 1
ATOM 896 N N . PRO A 1 113 ? -10.537 1.075 24.123 1.00 85.88 113 PRO A N 1
ATOM 897 C CA . PRO A 1 113 ? -9.164 1.322 23.696 1.00 85.88 113 PRO A CA 1
ATOM 898 C C . PRO A 1 113 ? -8.749 0.423 22.534 1.00 85.88 113 PRO A C 1
ATOM 900 O O . PRO A 1 113 ? -8.113 0.890 21.610 1.00 85.88 113 PRO A O 1
ATOM 903 N N . VAL A 1 114 ? -9.141 -0.854 22.546 1.00 85.25 114 VAL A N 1
ATOM 904 C CA . VAL A 1 114 ? -8.756 -1.821 21.504 1.00 85.25 114 VAL A CA 1
ATOM 905 C C . VAL A 1 114 ? -9.350 -1.472 20.135 1.00 85.25 114 VAL A C 1
ATOM 907 O O . VAL A 1 114 ? -8.736 -1.776 19.121 1.00 85.25 114 VAL A O 1
ATOM 910 N N . ILE A 1 115 ? -10.529 -0.850 20.102 1.00 82.75 115 ILE A N 1
ATOM 911 C CA . ILE A 1 115 ? -11.210 -0.459 18.859 1.00 82.75 115 ILE A CA 1
ATOM 912 C C . ILE A 1 115 ? -10.790 0.941 18.392 1.00 82.75 115 ILE A C 1
ATOM 914 O O . ILE A 1 115 ? -10.811 1.213 17.197 1.00 82.75 115 ILE A O 1
ATOM 918 N N . GLU A 1 116 ? -10.452 1.835 19.324 1.00 81.81 116 GLU A N 1
ATOM 919 C CA . GLU A 1 116 ? -10.039 3.217 19.040 1.00 81.81 116 GLU A CA 1
ATOM 920 C C . GLU A 1 116 ? -8.530 3.360 18.735 1.00 81.81 116 GLU A C 1
ATOM 922 O O . GLU A 1 116 ? -8.102 4.449 18.347 1.00 81.81 116 GLU A O 1
ATOM 927 N N . LEU A 1 117 ? -7.737 2.295 18.926 1.00 64.38 117 LEU A N 1
ATOM 928 C CA . LEU A 1 117 ? -6.300 2.207 18.606 1.00 64.38 117 LEU A CA 1
ATOM 929 C C . LEU A 1 117 ? -6.045 1.977 17.111 1.00 64.38 117 LEU A C 1
ATOM 931 O O . LEU A 1 117 ? -5.091 2.610 16.601 1.00 64.38 117 LEU A O 1
#

Secondary structure (DSSP, 8-state):
-PPP---HHHHHHHHHHHHHHHHHHHHHHHHHHHHHHHHHHGGGGGTS-HHHHHH-S-EETTSSS-EE--HHHHHHHHHHHHHHHHHHHHHHHHHHHIIIII--HHHHHHHHHHHH-

Foldseek 3Di:
DDDDPDDPVNVVVVVVVVVVVVVVVVVVVVVVVVVVCCVVPVCVCVVDPPCQQDVPPDQACPDVVGGRHCPCVVVVVVVCVVVCCVVCVVVVVVVVCCLVPPDDPVCVVPVVVVNVD

Sequence (117 aa):
MAKPLM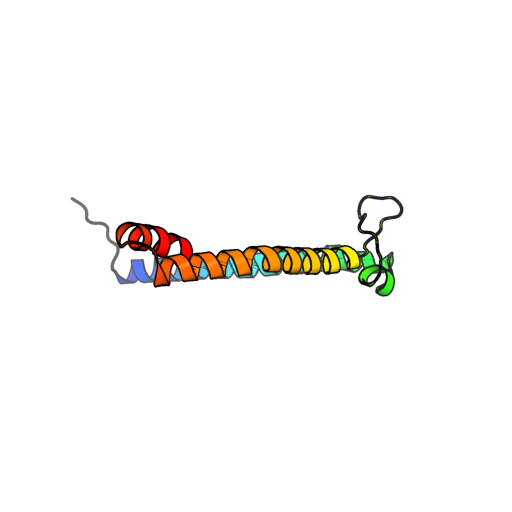TRRTRELLIRDFFLIMGLISIITLGLIVLFLFKEGLPIFETVTLWEFLLGREWYPTYDPPSFGIFPLIVGSVVVTLCSSLMAVPLGVLAAIYIAELADRRVKELLKPVIEL

Radius of gyration: 26.03 Å; chains: 1; bounding box: 54×44×67 Å

pLDDT: mean 90.09, std 9.54, range [47.41, 98.44]